Protein AF-A0A951H1I7-F1 (afdb_monomer_lite)

Structure (mmCIF, N/CA/C/O backbone):
data_AF-A0A951H1I7-F1
#
_entry.id   AF-A0A951H1I7-F1
#
loop_
_atom_site.group_PDB
_atom_site.id
_atom_site.type_symbol
_atom_site.label_atom_id
_atom_site.label_alt_id
_atom_site.label_comp_id
_atom_site.label_asym_id
_atom_site.label_entity_id
_atom_site.label_seq_id
_atom_site.pdbx_PDB_ins_code
_atom_site.Cartn_x
_atom_site.Cartn_y
_atom_site.Cartn_z
_atom_site.occupancy
_atom_site.B_iso_or_equiv
_atom_site.auth_seq_id
_atom_site.auth_comp_id
_atom_site.auth_asym_id
_atom_site.auth_atom_id
_atom_site.pdbx_PDB_model_num
ATOM 1 N N . MET A 1 1 ? -19.965 2.872 18.038 1.00 53.47 1 MET A N 1
ATOM 2 C CA . MET A 1 1 ? -20.109 2.998 16.564 1.00 53.47 1 MET A CA 1
ATOM 3 C C . MET A 1 1 ? -18.908 3.653 15.862 1.00 53.47 1 MET A C 1
ATOM 5 O O . MET A 1 1 ? -18.765 3.444 14.667 1.00 53.47 1 MET A O 1
ATOM 9 N N . SER A 1 2 ? -18.026 4.389 16.560 1.00 63.62 2 SER A N 1
ATOM 10 C CA . SER A 1 2 ? -16.880 5.088 15.935 1.00 63.62 2 SER A CA 1
ATOM 11 C C . SER A 1 2 ? -15.768 4.155 15.406 1.00 63.62 2 SER A C 1
ATOM 13 O O . SER A 1 2 ? -15.278 4.337 14.298 1.00 63.62 2 SER A O 1
ATOM 15 N N . SER A 1 3 ? -15.441 3.084 16.145 1.00 72.12 3 SER A N 1
ATOM 16 C CA . SER A 1 3 ? -14.331 2.169 15.811 1.00 72.12 3 SER A CA 1
ATOM 17 C C . SER A 1 3 ? -14.498 1.439 14.466 1.00 72.12 3 SER A C 1
ATOM 19 O O . SER A 1 3 ? -13.542 1.328 13.704 1.00 72.12 3 SER A O 1
ATOM 21 N N . SER A 1 4 ? -15.713 0.982 14.126 1.00 80.44 4 SER A N 1
ATOM 22 C CA . SER A 1 4 ? -15.949 0.288 12.847 1.00 80.44 4 SER A CA 1
ATOM 23 C C . SER A 1 4 ? -15.779 1.212 11.640 1.00 80.44 4 SER A C 1
ATOM 25 O O . SER A 1 4 ? -15.102 0.831 10.694 1.00 80.44 4 SER A O 1
ATOM 27 N N . ARG A 1 5 ? -16.303 2.447 11.697 1.00 85.88 5 ARG A N 1
ATOM 28 C CA . ARG A 1 5 ? -16.134 3.437 10.614 1.00 85.88 5 ARG A CA 1
ATOM 29 C C . ARG A 1 5 ? -14.677 3.852 10.421 1.00 85.88 5 ARG A C 1
ATOM 31 O O . ARG A 1 5 ? -14.241 4.100 9.300 1.00 85.88 5 ARG A O 1
ATOM 38 N N . GLU A 1 6 ? -13.925 3.934 11.513 1.00 87.38 6 GLU A N 1
ATOM 39 C CA . GLU A 1 6 ? -12.498 4.251 11.474 1.00 87.38 6 GLU A CA 1
ATOM 40 C C . GLU A 1 6 ? -11.698 3.121 10.809 1.00 87.38 6 GLU A C 1
ATOM 42 O O . GLU A 1 6 ? -10.869 3.374 9.937 1.00 87.38 6 GLU A O 1
ATOM 47 N N . ILE A 1 7 ? -12.004 1.865 11.145 1.00 90.50 7 ILE A N 1
ATOM 48 C CA . ILE A 1 7 ? -11.398 0.690 10.505 1.00 90.50 7 ILE A CA 1
ATOM 49 C C . ILE A 1 7 ? -11.764 0.620 9.017 1.00 90.50 7 ILE A C 1
ATOM 51 O O . ILE A 1 7 ? -10.887 0.362 8.198 1.00 90.50 7 ILE A O 1
ATOM 55 N N . GLU A 1 8 ? -13.022 0.874 8.653 1.00 92.50 8 GLU A N 1
ATOM 56 C CA . GLU A 1 8 ? -13.464 0.928 7.252 1.00 92.50 8 GLU A CA 1
ATOM 57 C C . GLU A 1 8 ? -12.725 2.016 6.463 1.00 92.50 8 GLU A C 1
ATOM 59 O O . GLU A 1 8 ? -12.250 1.764 5.357 1.00 92.50 8 GLU A O 1
ATOM 64 N N . SER A 1 9 ? -12.549 3.200 7.056 1.00 93.56 9 SER A N 1
ATOM 65 C CA . SER A 1 9 ? -11.775 4.292 6.452 1.00 93.56 9 SER A CA 1
ATOM 66 C C . SER A 1 9 ? -10.311 3.900 6.229 1.00 93.56 9 SER A C 1
ATOM 68 O O . SER A 1 9 ? -9.759 4.155 5.160 1.00 93.56 9 SER A O 1
ATOM 70 N N . LEU A 1 10 ? -9.686 3.230 7.204 1.00 93.81 10 LEU A N 1
ATOM 71 C CA . LEU A 1 10 ? -8.311 2.736 7.083 1.00 93.81 10 LEU A CA 1
ATOM 72 C C . LEU A 1 10 ? -8.186 1.633 6.024 1.00 93.81 10 LEU A C 1
ATOM 74 O O . LEU A 1 10 ? -7.212 1.607 5.273 1.00 93.81 10 LEU A O 1
ATOM 78 N N . TRP A 1 11 ? -9.177 0.746 5.919 1.00 95.69 11 TRP A N 1
ATOM 79 C CA . TRP A 1 11 ? -9.245 -0.247 4.847 1.00 95.69 11 TRP A CA 1
ATOM 80 C C . TRP A 1 11 ? -9.340 0.413 3.472 1.00 95.69 11 TRP A C 1
ATOM 82 O O . TRP A 1 11 ? -8.570 0.063 2.576 1.00 95.69 11 TRP A O 1
ATOM 92 N N . ALA A 1 12 ? -10.236 1.388 3.311 1.00 96.62 12 ALA A N 1
ATOM 93 C CA . ALA A 1 12 ? -10.378 2.139 2.068 1.00 96.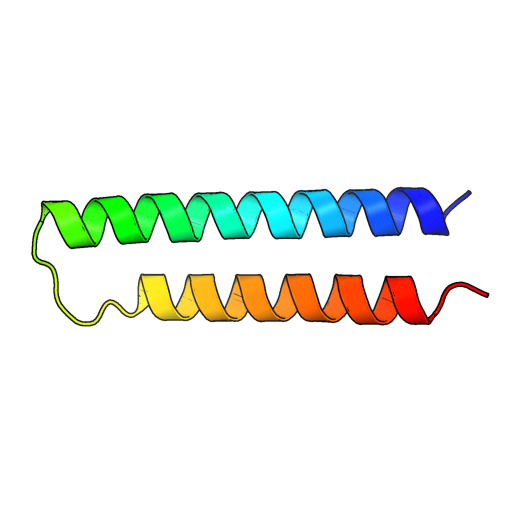62 12 ALA A CA 1
ATOM 94 C C . ALA A 1 12 ? -9.073 2.859 1.693 1.00 96.62 12 ALA A C 1
ATOM 96 O O . ALA A 1 12 ? -8.659 2.826 0.533 1.00 96.62 12 ALA A O 1
ATOM 97 N N . GLU A 1 13 ? -8.379 3.445 2.673 1.00 95.44 13 GLU A N 1
ATOM 98 C CA . GLU A 1 13 ? -7.077 4.074 2.457 1.00 95.44 13 GLU A CA 1
ATOM 99 C C . GLU A 1 13 ? -6.025 3.062 1.972 1.00 95.44 13 GLU A C 1
ATOM 101 O O . GLU A 1 13 ? -5.332 3.323 0.986 1.00 95.44 13 GLU A O 1
ATOM 106 N N . VAL A 1 14 ? -5.919 1.895 2.618 1.00 97.56 14 VAL A N 1
ATOM 107 C CA . VAL A 1 14 ? -4.982 0.833 2.215 1.00 97.56 14 VAL A CA 1
ATOM 108 C C . VAL A 1 14 ? -5.265 0.365 0.790 1.00 97.56 14 VAL A C 1
ATOM 110 O O . VAL A 1 14 ? -4.336 0.279 -0.015 1.00 97.56 14 VAL A O 1
ATOM 113 N N . HIS A 1 15 ? -6.531 0.103 0.456 1.00 97.44 15 HIS A N 1
ATOM 114 C CA . HIS A 1 15 ? -6.926 -0.284 -0.899 1.00 97.44 15 HIS A CA 1
ATOM 115 C C . HIS A 1 15 ? -6.542 0.783 -1.924 1.00 97.44 15 HIS A C 1
ATOM 117 O O . HIS A 1 15 ? -5.866 0.480 -2.906 1.00 97.44 15 HIS A O 1
ATOM 123 N N . TYR A 1 16 ? -6.858 2.047 -1.642 1.00 96.31 16 TYR A N 1
ATOM 124 C CA . TYR A 1 16 ? -6.508 3.156 -2.519 1.00 96.31 16 TYR A CA 1
ATOM 125 C C . TYR A 1 16 ? -4.993 3.260 -2.767 1.00 96.31 16 TYR A C 1
ATOM 127 O O . TYR A 1 16 ? -4.557 3.433 -3.907 1.00 96.31 16 TYR A O 1
ATOM 135 N N . GLN A 1 17 ? -4.159 3.134 -1.727 1.00 95.31 17 GLN A N 1
ATOM 136 C CA . GLN A 1 17 ? -2.703 3.183 -1.913 1.00 95.31 17 GLN A CA 1
ATOM 137 C C . GLN A 1 17 ? -2.175 1.954 -2.668 1.00 95.31 17 GLN A C 1
ATOM 139 O O . GLN A 1 17 ? -1.287 2.107 -3.512 1.00 95.31 17 GLN A O 1
ATOM 144 N N . ARG A 1 18 ? -2.732 0.757 -2.427 1.00 97.19 18 ARG A N 1
ATOM 145 C CA . ARG A 1 18 ? -2.377 -0.466 -3.170 1.00 97.19 18 ARG A CA 1
ATOM 146 C C . ARG A 1 18 ? -2.618 -0.312 -4.662 1.00 97.19 18 ARG A C 1
ATOM 148 O O . ARG A 1 18 ? -1.702 -0.573 -5.443 1.00 97.19 18 ARG A O 1
ATOM 155 N N . ASP A 1 19 ? -3.787 0.185 -5.048 1.00 97.81 19 ASP A N 1
ATOM 156 C CA . ASP A 1 19 ? -4.138 0.370 -6.457 1.00 97.81 19 ASP A CA 1
ATOM 157 C C . ASP A 1 19 ? -3.198 1.367 -7.141 1.00 97.81 19 ASP A C 1
ATOM 159 O O . ASP A 1 19 ? -2.749 1.155 -8.270 1.00 97.81 19 ASP A O 1
ATOM 163 N N . ARG A 1 20 ? -2.805 2.434 -6.436 1.00 97.00 20 ARG A N 1
ATOM 164 C CA . ARG A 1 20 ? -1.839 3.412 -6.955 1.00 97.00 20 ARG A CA 1
ATOM 165 C C . ARG A 1 20 ? -0.446 2.828 -7.150 1.00 97.00 20 ARG A C 1
ATOM 167 O O . ARG A 1 20 ? 0.192 3.130 -8.163 1.00 97.00 20 ARG A O 1
ATOM 174 N N . VAL A 1 21 ? 0.031 2.022 -6.202 1.00 96.56 21 VAL A N 1
ATOM 175 C CA . VAL A 1 21 ? 1.312 1.310 -6.321 1.00 96.56 21 VAL A CA 1
ATOM 176 C C . VAL A 1 21 ? 1.256 0.342 -7.499 1.00 96.56 21 VAL A C 1
ATOM 178 O O . VAL A 1 21 ? 2.149 0.375 -8.346 1.00 96.56 21 VAL A O 1
ATOM 181 N N . ALA A 1 22 ? 0.198 -0.466 -7.600 1.00 96.31 22 ALA A N 1
ATOM 182 C CA . ALA A 1 22 ? 0.015 -1.433 -8.679 1.00 96.31 22 ALA A CA 1
ATOM 183 C C . ALA A 1 22 ? 0.001 -0.750 -10.053 1.00 96.31 22 ALA A C 1
ATOM 185 O O . ALA A 1 22 ? 0.751 -1.140 -10.951 1.00 96.31 22 ALA A O 1
ATOM 186 N N . LEU A 1 23 ? -0.772 0.330 -10.197 1.00 96.25 23 LEU A N 1
ATOM 187 C CA . LEU A 1 23 ? -0.852 1.096 -11.436 1.00 96.25 23 LEU A CA 1
ATOM 188 C C . LEU A 1 23 ? 0.503 1.695 -11.828 1.00 96.25 23 LEU A C 1
ATOM 190 O O . LEU A 1 23 ? 0.884 1.649 -13.000 1.00 96.25 23 LEU A O 1
ATOM 194 N N . LEU A 1 24 ? 1.240 2.274 -10.874 1.00 93.94 24 LEU A N 1
ATOM 195 C CA . LEU A 1 24 ? 2.544 2.859 -11.176 1.00 93.94 24 LEU A CA 1
ATOM 196 C C . LEU A 1 24 ? 3.579 1.779 -11.504 1.00 93.94 24 LEU A C 1
ATOM 198 O O . LEU A 1 24 ? 4.309 1.949 -12.475 1.00 93.94 24 LEU A O 1
ATOM 202 N N . ARG A 1 25 ? 3.609 0.653 -10.780 1.00 93.69 25 ARG A N 1
ATOM 203 C CA . ARG A 1 25 ? 4.474 -0.493 -11.111 1.00 93.69 25 ARG A CA 1
ATOM 204 C C . ARG A 1 25 ? 4.196 -1.016 -12.517 1.00 93.69 25 ARG A C 1
ATOM 206 O O . ARG A 1 25 ? 5.137 -1.183 -13.283 1.00 93.69 25 ARG A O 1
ATOM 213 N N . ALA A 1 26 ? 2.926 -1.193 -12.883 1.00 94.62 26 ALA A N 1
ATOM 214 C CA . ALA A 1 26 ? 2.538 -1.641 -14.219 1.00 94.62 26 ALA A CA 1
ATOM 215 C C . ALA A 1 26 ? 3.004 -0.664 -15.311 1.00 94.62 26 ALA A C 1
ATOM 217 O O . ALA A 1 26 ? 3.530 -1.082 -16.342 1.00 94.62 26 ALA A O 1
ATOM 218 N N . LYS A 1 27 ? 2.876 0.649 -15.068 1.00 92.19 27 LYS A N 1
ATOM 219 C CA . LYS A 1 27 ? 3.421 1.673 -15.969 1.00 92.19 27 LYS A CA 1
ATOM 220 C C . LYS A 1 27 ? 4.940 1.547 -16.081 1.00 92.19 27 LYS A C 1
ATOM 222 O O . LYS A 1 27 ? 5.448 1.437 -17.188 1.00 92.19 27 LYS A O 1
ATOM 227 N N . LEU A 1 28 ? 5.670 1.527 -14.970 1.00 92.06 28 LEU A N 1
ATOM 228 C CA . LEU A 1 28 ? 7.135 1.461 -14.996 1.00 92.06 28 LEU A CA 1
ATOM 229 C C . LEU A 1 28 ? 7.644 0.201 -15.699 1.00 92.06 28 LEU A C 1
ATOM 231 O O . LEU A 1 28 ? 8.559 0.303 -16.510 1.00 92.06 28 LEU A O 1
ATOM 235 N N . TYR A 1 29 ? 6.999 -0.942 -15.455 1.00 89.62 29 TYR A N 1
ATOM 236 C CA . TYR A 1 29 ? 7.310 -2.202 -16.124 1.00 89.62 29 TYR A CA 1
ATOM 237 C C . TYR A 1 29 ? 7.114 -2.105 -17.640 1.00 89.62 29 TYR A C 1
ATOM 239 O O . TYR A 1 29 ? 8.009 -2.462 -18.398 1.00 89.62 29 TYR A O 1
ATOM 247 N N . ARG A 1 30 ? 5.983 -1.543 -18.090 1.00 90.06 30 ARG A N 1
ATOM 248 C CA . ARG A 1 30 ? 5.695 -1.354 -19.520 1.00 90.06 30 ARG A CA 1
ATOM 249 C C . ARG A 1 30 ? 6.732 -0.477 -20.225 1.00 90.06 30 ARG A C 1
ATOM 251 O O . ARG A 1 30 ? 7.035 -0.719 -21.386 1.00 90.06 30 ARG A O 1
ATOM 258 N N . TRP A 1 31 ? 7.228 0.555 -19.547 1.00 89.75 31 TRP A N 1
ATOM 259 C CA . TRP A 1 31 ? 8.136 1.546 -20.132 1.00 89.75 31 TRP A CA 1
ATOM 260 C C . TRP A 1 31 ? 9.622 1.268 -19.843 1.00 89.75 31 TRP A C 1
ATOM 262 O O . TRP A 1 31 ? 10.464 2.064 -20.246 1.00 89.75 31 TRP A O 1
ATOM 272 N N . GLY A 1 32 ? 9.958 0.177 -19.141 1.00 82.62 32 GLY A N 1
ATOM 273 C CA . GLY A 1 32 ? 11.343 -0.165 -18.787 1.00 82.62 32 GLY A CA 1
ATOM 274 C C . GLY A 1 32 ? 12.028 0.876 -17.893 1.00 82.62 32 GLY A C 1
ATOM 275 O O . GLY A 1 32 ? 13.249 1.021 -17.923 1.00 82.62 32 GLY A O 1
ATOM 276 N N . LEU A 1 33 ? 11.252 1.644 -17.123 1.00 78.31 33 LEU A N 1
ATOM 277 C CA . LEU A 1 33 ? 11.7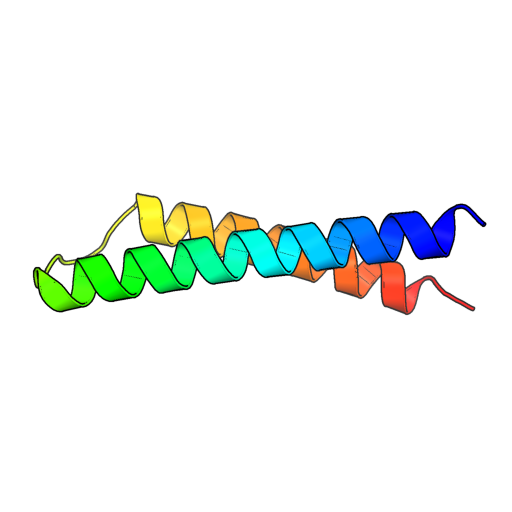81 2.739 -16.316 1.00 78.31 33 LEU A CA 1
ATOM 278 C C . LEU A 1 33 ? 12.419 2.181 -15.039 1.00 78.31 33 LEU A C 1
ATOM 280 O O . LEU A 1 33 ? 11.779 1.447 -14.286 1.00 78.31 33 LEU A O 1
ATOM 284 N N . GLY A 1 34 ? 13.682 2.550 -14.811 1.00 76.12 34 GLY A N 1
ATOM 285 C CA . GLY A 1 34 ? 14.477 2.154 -13.650 1.00 76.12 34 GLY A CA 1
ATOM 286 C C . GLY A 1 34 ? 13.970 2.723 -12.311 1.00 76.12 34 GLY A C 1
ATOM 287 O O . GLY A 1 34 ? 12.797 3.084 -12.179 1.00 76.12 34 GLY A O 1
ATOM 288 N N . PRO A 1 35 ? 14.839 2.810 -11.285 1.00 77.31 35 PRO A N 1
ATOM 289 C CA . PRO A 1 35 ? 14.454 3.220 -9.936 1.00 77.31 35 PRO A CA 1
ATOM 290 C C . PRO A 1 35 ? 13.601 4.495 -9.926 1.00 77.31 35 PRO A C 1
ATOM 292 O O . PRO A 1 35 ? 14.040 5.562 -10.348 1.00 77.31 35 PRO A O 1
ATOM 295 N N . ASN A 1 36 ? 12.369 4.385 -9.426 1.00 90.81 36 ASN A N 1
ATOM 296 C CA . ASN A 1 36 ? 11.393 5.466 -9.486 1.00 90.81 36 ASN A CA 1
ATOM 297 C C . ASN A 1 36 ? 11.078 6.008 -8.083 1.00 90.81 36 ASN A C 1
ATOM 299 O O . ASN A 1 36 ? 10.494 5.317 -7.247 1.00 90.81 36 ASN A O 1
ATOM 303 N N . ALA A 1 37 ? 11.444 7.267 -7.827 1.00 93.06 37 ALA A N 1
ATOM 304 C CA . ALA A 1 37 ? 11.240 7.916 -6.529 1.00 93.06 37 ALA A CA 1
ATOM 305 C C . ALA A 1 37 ? 9.756 8.006 -6.131 1.00 93.06 37 ALA A C 1
ATOM 307 O O . ALA A 1 37 ? 9.417 7.829 -4.961 1.00 93.06 37 ALA A O 1
ATOM 308 N N . ARG A 1 38 ? 8.866 8.210 -7.109 1.00 92.94 38 ARG A N 1
ATOM 309 C CA . ARG A 1 38 ? 7.417 8.280 -6.887 1.00 92.94 38 ARG A CA 1
ATOM 310 C C . ARG A 1 38 ? 6.840 6.924 -6.487 1.00 92.94 38 ARG A C 1
ATOM 312 O O . ARG A 1 38 ? 5.950 6.879 -5.645 1.00 92.94 38 ARG A O 1
ATOM 319 N N . LEU A 1 39 ? 7.359 5.826 -7.041 1.00 94.69 39 LEU A N 1
ATOM 320 C CA . LEU A 1 39 ? 6.989 4.479 -6.605 1.00 94.69 39 LEU A CA 1
ATOM 321 C C . LEU A 1 39 ? 7.392 4.247 -5.148 1.00 94.69 39 LEU A C 1
ATOM 323 O O . LEU A 1 39 ? 6.537 3.876 -4.350 1.00 94.69 39 LEU A O 1
ATOM 327 N N . ARG A 1 40 ? 8.638 4.569 -4.784 1.00 95.06 40 ARG A N 1
ATOM 328 C CA . ARG A 1 40 ? 9.112 4.449 -3.394 1.00 95.06 40 ARG A CA 1
ATOM 329 C C . ARG A 1 40 ? 8.276 5.278 -2.422 1.00 95.06 40 ARG A C 1
ATOM 331 O O . ARG A 1 40 ? 8.006 4.860 -1.303 1.00 95.06 40 ARG A O 1
ATOM 338 N N . GLU A 1 41 ? 7.865 6.474 -2.831 1.00 96.19 41 GLU A N 1
ATOM 339 C CA . GLU A 1 41 ?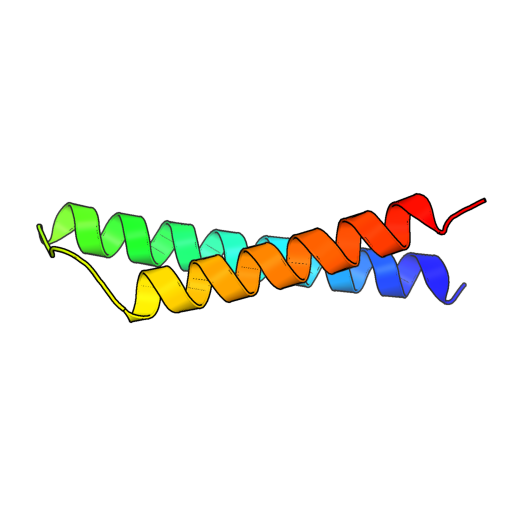 6.991 7.311 -2.015 1.00 96.19 41 GLU A CA 1
ATOM 340 C C . GLU A 1 41 ? 5.607 6.683 -1.811 1.00 96.19 41 GLU A C 1
ATOM 342 O O . GLU A 1 41 ? 5.113 6.665 -0.684 1.00 96.19 41 GLU A O 1
ATOM 347 N N . LEU A 1 42 ? 4.995 6.139 -2.866 1.00 95.62 42 LEU A N 1
ATOM 348 C CA . LEU A 1 42 ? 3.710 5.448 -2.756 1.00 95.62 42 LEU A CA 1
ATOM 349 C C . LEU A 1 42 ? 3.808 4.186 -1.893 1.0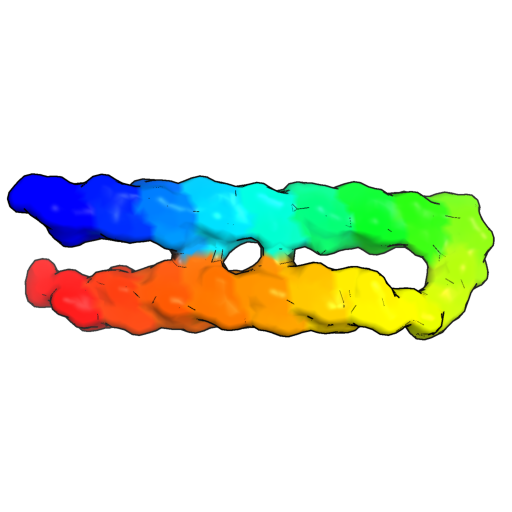0 95.62 42 LEU A C 1
ATOM 351 O O . LEU A 1 42 ? 2.916 3.942 -1.086 1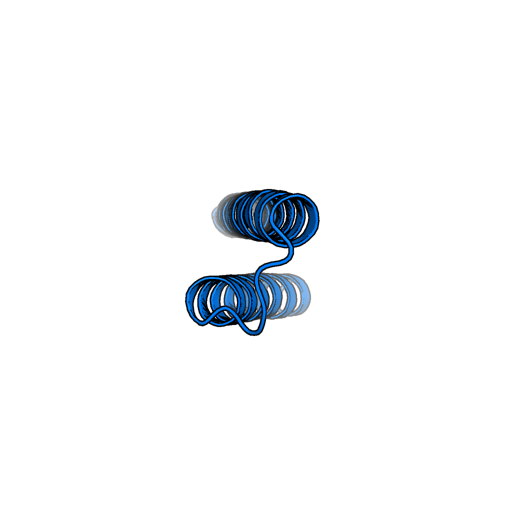.00 95.62 42 LEU A O 1
ATOM 355 N N . GLU A 1 43 ? 4.898 3.430 -2.005 1.00 96.19 43 GLU A N 1
ATOM 356 C CA . GLU A 1 43 ? 5.161 2.258 -1.164 1.00 96.19 43 GLU A CA 1
ATOM 357 C C . GLU A 1 43 ? 5.267 2.642 0.317 1.00 96.19 43 GLU A C 1
ATOM 359 O O . GLU A 1 43 ? 4.617 2.018 1.151 1.00 96.19 43 GLU A O 1
ATOM 364 N N . ARG A 1 44 ? 5.971 3.735 0.650 1.00 97.19 44 ARG A N 1
ATOM 365 C CA . ARG A 1 44 ? 6.024 4.255 2.030 1.00 97.19 44 ARG A CA 1
ATOM 366 C C . ARG A 1 44 ? 4.655 4.692 2.553 1.00 97.19 44 ARG A C 1
ATOM 368 O O . ARG A 1 44 ? 4.335 4.476 3.720 1.00 97.19 44 ARG A O 1
ATOM 375 N N . ARG A 1 45 ? 3.835 5.323 1.705 1.00 96.19 45 ARG A N 1
ATOM 376 C CA . ARG A 1 45 ? 2.467 5.727 2.077 1.00 96.19 45 ARG A CA 1
ATOM 377 C C . ARG A 1 45 ? 1.582 4.509 2.339 1.00 96.19 45 ARG A C 1
ATOM 379 O O . ARG A 1 45 ? 0.848 4.510 3.325 1.00 96.19 45 ARG A O 1
ATOM 386 N N . LEU A 1 46 ? 1.684 3.481 1.495 1.00 97.44 46 LEU A N 1
ATOM 387 C CA . LEU A 1 46 ? 0.992 2.209 1.686 1.00 97.44 46 LEU A CA 1
ATOM 388 C C . LEU A 1 46 ? 1.410 1.549 3.004 1.00 97.44 46 LEU A C 1
ATOM 390 O O . LEU A 1 46 ? 0.550 1.208 3.808 1.00 97.44 46 LEU A O 1
ATOM 394 N N . GLU A 1 47 ? 2.712 1.437 3.261 1.00 97.44 47 GLU A N 1
ATOM 395 C CA . GLU A 1 47 ? 3.235 0.839 4.491 1.00 97.44 47 GLU A CA 1
ATOM 396 C C . GLU A 1 47 ? 2.723 1.567 5.745 1.00 97.44 47 GLU A C 1
ATOM 398 O O . GLU A 1 47 ? 2.302 0.935 6.717 1.00 97.44 47 GLU A O 1
ATOM 403 N N . GLY A 1 48 ? 2.682 2.903 5.706 1.00 96.88 48 GLY A N 1
ATOM 404 C CA . GLY A 1 48 ? 2.107 3.715 6.775 1.00 96.88 48 GLY A CA 1
ATOM 405 C C . GLY A 1 48 ? 0.614 3.451 7.000 1.00 96.88 48 GLY A C 1
ATOM 406 O O . GLY A 1 48 ? 0.188 3.331 8.149 1.00 96.88 48 GLY A O 1
ATOM 407 N N . ALA A 1 49 ? -0.177 3.336 5.929 1.00 94.81 49 ALA A N 1
ATOM 408 C CA . ALA A 1 49 ? -1.606 3.026 6.015 1.00 94.81 49 ALA A CA 1
ATOM 409 C C . ALA A 1 49 ? -1.853 1.613 6.564 1.00 94.81 49 ALA A C 1
ATOM 411 O O . ALA A 1 49 ? -2.660 1.430 7.476 1.00 94.81 49 ALA A O 1
ATOM 412 N N . GLU A 1 50 ? -1.099 0.620 6.085 1.00 96.81 50 GLU A N 1
ATOM 413 C CA . GLU A 1 50 ? -1.187 -0.752 6.583 1.00 96.81 50 GLU A CA 1
ATOM 414 C C . GLU A 1 50 ? -0.787 -0.848 8.060 1.00 96.81 50 GLU A C 1
ATOM 416 O O . GLU A 1 50 ? -1.408 -1.590 8.821 1.00 96.81 50 GLU A O 1
ATOM 421 N N . ARG A 1 51 ? 0.226 -0.084 8.494 1.00 96.69 51 ARG A N 1
ATOM 422 C CA . ARG A 1 51 ? 0.626 -0.032 9.904 1.00 96.69 51 ARG A CA 1
ATOM 423 C C . ARG A 1 51 ? -0.502 0.501 10.786 1.00 96.69 51 ARG A C 1
ATOM 425 O O . ARG A 1 51 ? -0.847 -0.170 11.754 1.00 96.69 51 ARG A O 1
ATOM 432 N N . ARG A 1 52 ? -1.120 1.630 10.417 1.00 94.38 52 ARG A N 1
ATOM 433 C CA . ARG A 1 52 ? -2.265 2.196 11.156 1.00 94.38 52 ARG A CA 1
ATOM 434 C C . ARG A 1 52 ? -3.440 1.222 11.224 1.00 94.38 52 ARG A C 1
ATOM 436 O O . ARG A 1 52 ? -4.042 1.057 12.282 1.00 94.38 52 ARG A O 1
ATOM 443 N N . LEU A 1 53 ? -3.739 0.533 10.120 1.00 93.50 53 LEU A N 1
ATOM 444 C CA . LEU A 1 53 ? -4.788 -0.485 10.091 1.00 93.50 53 LEU A CA 1
ATOM 445 C C . LEU A 1 53 ? -4.482 -1.640 11.059 1.00 93.50 53 LEU A C 1
ATOM 447 O O . LEU A 1 53 ? -5.352 -2.026 11.839 1.00 93.50 53 LEU A O 1
ATOM 451 N N . 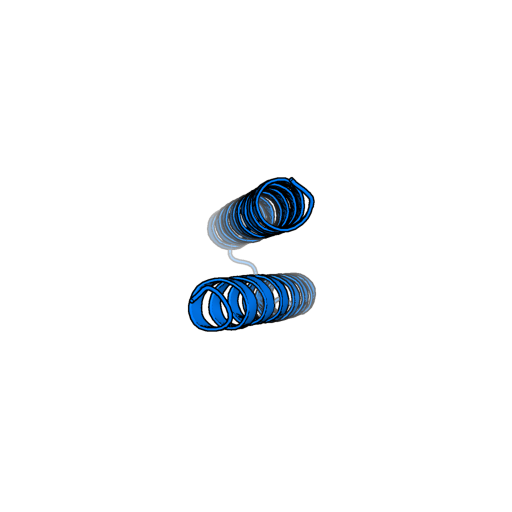ARG A 1 54 ? -3.246 -2.158 11.058 1.00 93.50 54 ARG A N 1
ATOM 452 C CA . ARG A 1 54 ? -2.816 -3.225 11.981 1.00 93.50 54 ARG A CA 1
ATOM 453 C C . ARG A 1 54 ? -2.876 -2.788 13.442 1.00 93.50 54 ARG A C 1
ATOM 455 O O . ARG A 1 54 ? -3.356 -3.548 14.278 1.00 93.50 54 ARG A O 1
ATOM 462 N N . GLU A 1 55 ? -2.402 -1.585 13.752 1.00 92.94 55 GLU A N 1
ATOM 463 C CA . GLU A 1 55 ? -2.461 -1.011 15.103 1.00 92.94 55 GLU A CA 1
ATOM 464 C C . GLU A 1 55 ? -3.912 -0.917 15.587 1.00 92.94 55 GLU A C 1
ATOM 466 O O . GLU A 1 55 ? -4.232 -1.373 16.685 1.00 92.94 55 GLU A O 1
ATOM 471 N N . ARG A 1 56 ? -4.818 -0.425 14.734 1.00 90.38 56 ARG A N 1
ATOM 472 C CA . ARG A 1 56 ? -6.232 -0.280 15.087 1.00 90.38 56 ARG A CA 1
ATOM 473 C C . ARG A 1 56 ? -6.956 -1.615 15.252 1.00 90.38 56 ARG A C 1
ATOM 475 O O . ARG A 1 56 ? -7.797 -1.731 16.141 1.00 90.38 56 ARG A O 1
ATOM 482 N N . GLN A 1 57 ? -6.626 -2.611 14.430 1.00 88.75 57 GLN A N 1
ATOM 483 C CA . GLN A 1 57 ? -7.163 -3.970 14.550 1.00 88.75 57 GLN A CA 1
ATOM 484 C C . GLN A 1 57 ? -6.701 -4.659 15.838 1.00 88.75 57 GLN A C 1
ATOM 486 O O . GLN A 1 57 ? -7.502 -5.329 16.478 1.00 88.75 57 GLN A O 1
ATOM 491 N N . ARG A 1 58 ? -5.440 -4.461 16.245 1.00 88.00 58 ARG A N 1
ATOM 492 C CA . ARG A 1 58 ? -4.900 -4.997 17.508 1.00 88.00 58 ARG A CA 1
ATOM 493 C C . ARG A 1 58 ? -5.463 -4.300 18.746 1.00 88.00 58 ARG A C 1
ATOM 495 O O . ARG A 1 58 ? -5.577 -4.929 19.786 1.00 88.00 58 ARG A O 1
ATOM 502 N N . ALA A 1 59 ? -5.816 -3.021 18.637 1.00 81.50 59 ALA A N 1
ATOM 503 C CA . ALA A 1 59 ? -6.411 -2.238 19.722 1.00 81.50 59 ALA A CA 1
ATOM 504 C C . ALA A 1 59 ? -7.911 -2.521 19.951 1.00 81.50 59 ALA A C 1
ATOM 506 O O . ALA A 1 59 ? -8.559 -1.814 20.725 1.00 81.50 59 ALA A O 1
ATOM 507 N N . ARG A 1 60 ? -8.496 -3.500 19.250 1.00 68.38 60 ARG A N 1
ATOM 508 C CA . ARG A 1 60 ? -9.887 -3.916 19.437 1.00 68.38 60 ARG A CA 1
ATOM 509 C C . ARG A 1 60 ? -9.930 -5.040 20.494 1.00 68.38 60 ARG A C 1
ATOM 511 O O . ARG A 1 60 ? -9.323 -6.074 20.227 1.00 68.38 60 ARG A O 1
ATOM 518 N N . PRO A 1 61 ? -10.571 -4.835 21.663 1.00 56.66 61 PRO A N 1
ATOM 519 C CA . PRO A 1 61 ? -10.805 -5.900 22.640 1.00 56.66 61 PRO A CA 1
ATOM 520 C C . PRO A 1 61 ? -11.819 -6.930 22.127 1.00 56.66 61 PRO A C 1
ATOM 522 O O . PRO A 1 61 ? -12.650 -6.564 21.256 1.00 56.66 61 PRO A O 1
#

Foldseek 3Di:
DVLVVVLVVLVVQLVVLVVVLVVVVVVCVVVVNPDDPVSVVSVVSNVVSVVVSVVSVVPDD

Secondary structure (DSSP, 8-state):
-HHHHHHHHHHHHHHHHHHHHHHHHHHHHHHT--S-HHHHHHHHHHHHHHHHHHHHHHT--

Sequence (61 aa):
MSSSREIESLWAEVHYQRDRVALLRAKLYRWGLGPNARLRELERRLEGAERRLRERQRARP

Radius of gyration: 14.39 Å; chains: 1; bounding box: 35×14×43 Å

pLDDT: mean 90.08, std 9.85, range [53.47, 97.81]